Protein AF-A0A1W5XGT1-F1 (afdb_monomer_lite)

Secondary structure (DSSP, 8-state):
-----TTSTT--SS--B---TT-B--S-B-HHHHHHTHHHHHSTTS-TT---BHHHHHHH-TT-

Foldseek 3Di:
DAPCPVVQVVVPPDWDFDADPQQWRPHDTDPRVCVVCVCQQVFPQQDPVSTGGPCCCVPPGPVD

pLDDT: mean 83.29, std 13.96, range [32.09, 93.88]

Sequence (64 aa):
MAVRLGHLDSVTLSAAFVRNGRMDVVVATNPLARALHAPMFASDTTDRHGCANFARYHFLDPGG

Radius of gyration: 11.76 Å; chains: 1; bounding box: 24×19×33 Å

Structure (mmCIF, N/CA/C/O backbone):
data_AF-A0A1W5XGT1-F1
#
_entry.id   AF-A0A1W5XGT1-F1
#
loop_
_atom_site.group_PDB
_atom_site.id
_atom_site.type_symbol
_atom_site.label_atom_id
_atom_site.label_alt_id
_atom_site.label_comp_id
_atom_site.label_asym_id
_atom_site.label_entity_id
_atom_site.label_seq_id
_atom_site.pdbx_PDB_ins_code
_atom_site.Cartn_x
_atom_site.Cartn_y
_atom_site.Cartn_z
_atom_site.occupancy
_atom_site.B_iso_or_equiv
_atom_site.auth_seq_id
_atom_site.auth_comp_id
_atom_site.auth_asym_id
_atom_site.auth_atom_id
_atom_site.pdbx_PDB_model_num
ATOM 1 N N . MET A 1 1 ? 9.612 -8.118 15.020 1.00 32.09 1 MET A N 1
ATOM 2 C CA . MET A 1 1 ? 9.192 -7.029 15.926 1.00 32.09 1 MET A CA 1
ATOM 3 C C . MET A 1 1 ? 9.016 -5.771 15.083 1.00 32.09 1 MET A C 1
ATOM 5 O O . MET A 1 1 ? 10.011 -5.188 14.680 1.00 32.09 1 MET A O 1
ATOM 9 N N . ALA A 1 2 ? 7.781 -5.414 14.719 1.00 39.53 2 ALA A N 1
ATOM 10 C CA . ALA A 1 2 ? 7.502 -4.147 14.044 1.00 39.53 2 ALA A CA 1
ATOM 11 C C . ALA A 1 2 ? 7.374 -3.061 15.116 1.00 39.53 2 ALA A C 1
ATOM 13 O O . ALA A 1 2 ? 6.614 -3.228 16.070 1.00 39.53 2 ALA A O 1
ATOM 14 N N . VAL A 1 3 ? 8.146 -1.984 14.997 1.00 41.97 3 VAL A N 1
ATOM 15 C CA . VAL A 1 3 ? 8.029 -0.826 15.885 1.00 41.97 3 VAL A CA 1
ATOM 16 C C . VAL A 1 3 ? 6.657 -0.197 15.639 1.00 41.97 3 VAL A C 1
ATOM 18 O O . VAL A 1 3 ? 6.430 0.455 14.624 1.00 41.97 3 VAL A O 1
ATOM 21 N N . ARG A 1 4 ? 5.711 -0.430 16.553 1.00 54.50 4 ARG A N 1
ATOM 22 C CA . ARG A 1 4 ? 4.405 0.230 16.549 1.00 54.50 4 ARG A CA 1
ATOM 23 C C . ARG A 1 4 ? 4.594 1.658 17.054 1.00 54.50 4 ARG A C 1
ATOM 25 O O . ARG A 1 4 ? 4.508 1.918 18.250 1.00 54.50 4 ARG A O 1
ATOM 32 N N . LEU A 1 5 ? 4.901 2.587 16.151 1.00 56.25 5 LEU A N 1
ATOM 33 C CA . LEU A 1 5 ? 4.805 4.014 16.455 1.00 56.25 5 LEU A CA 1
ATOM 34 C C . LEU A 1 5 ? 3.320 4.342 16.668 1.00 56.25 5 LEU A C 1
ATOM 36 O O . LEU A 1 5 ? 2.598 4.589 15.704 1.00 56.25 5 LEU A O 1
ATOM 40 N N . GLY A 1 6 ? 2.864 4.343 17.927 1.00 61.00 6 GLY A N 1
ATOM 41 C CA . GLY A 1 6 ? 1.458 4.552 18.318 1.00 61.00 6 GLY A CA 1
ATOM 42 C C . GLY A 1 6 ? 0.827 5.879 17.864 1.00 61.00 6 GLY A C 1
ATOM 43 O O . GLY A 1 6 ? -0.359 6.096 18.078 1.00 61.00 6 GLY A O 1
ATOM 44 N N . HIS A 1 7 ? 1.589 6.754 17.202 1.00 68.12 7 HIS A N 1
ATOM 45 C CA . HIS A 1 7 ? 1.084 7.972 16.570 1.00 68.12 7 HIS A CA 1
ATOM 46 C C . HIS A 1 7 ? 0.207 7.715 15.339 1.00 68.12 7 HIS A C 1
ATOM 48 O O . HIS A 1 7 ? -0.722 8.476 15.114 1.00 68.12 7 HIS A O 1
ATOM 54 N N . LEU A 1 8 ? 0.465 6.680 14.529 1.00 79.38 8 LEU A N 1
ATOM 55 C CA . LEU A 1 8 ? -0.389 6.432 13.353 1.00 79.38 8 LEU A CA 1
ATOM 56 C C . LEU A 1 8 ? -1.708 5.744 13.717 1.00 79.38 8 LEU A C 1
ATOM 58 O O . LEU A 1 8 ? -2.687 5.889 12.991 1.00 79.38 8 LEU A O 1
ATOM 62 N N . ASP A 1 9 ? -1.745 5.023 14.839 1.00 72.31 9 ASP A N 1
ATOM 63 C CA . ASP A 1 9 ? -2.960 4.366 15.327 1.00 72.31 9 ASP A CA 1
ATOM 64 C C . ASP A 1 9 ? -4.005 5.374 15.852 1.00 72.31 9 ASP A C 1
ATOM 66 O O . ASP A 1 9 ? -5.183 5.033 15.926 1.00 72.31 9 ASP A O 1
ATOM 70 N N . SER A 1 10 ? -3.616 6.615 16.187 1.00 79.38 10 SER A N 1
ATOM 71 C CA . SER A 1 10 ? -4.569 7.669 16.582 1.00 79.38 10 SER A CA 1
ATOM 72 C C . SER A 1 10 ? -5.357 8.236 15.394 1.00 79.38 10 SER A C 1
ATOM 74 O O . SER A 1 10 ? -6.451 8.771 15.574 1.00 79.38 10 SER A O 1
ATOM 76 N N . VAL A 1 11 ? -4.842 8.075 14.171 1.00 83.50 11 VAL A N 1
ATOM 77 C CA . VAL A 1 11 ? -5.557 8.390 12.932 1.00 83.50 11 VAL A CA 1
ATOM 78 C C . VAL A 1 11 ? -6.410 7.179 12.563 1.00 83.50 11 VAL A C 1
ATOM 80 O O . VAL A 1 11 ? -5.975 6.273 11.851 1.00 83.50 11 VAL A O 1
ATOM 83 N N . THR A 1 12 ? -7.630 7.143 13.093 1.00 82.56 12 THR A N 1
ATOM 84 C CA . THR A 1 12 ? -8.511 5.967 13.006 1.00 82.56 12 THR A CA 1
ATOM 85 C C . THR A 1 12 ? -9.435 5.963 11.792 1.00 82.56 12 THR A C 1
ATOM 87 O O . THR A 1 12 ? -9.872 4.894 11.378 1.00 82.56 12 THR A O 1
ATOM 90 N N . LEU A 1 13 ? -9.727 7.127 11.204 1.00 88.25 13 LEU A N 1
ATOM 91 C CA . LEU A 1 13 ? -10.684 7.270 10.093 1.00 88.25 13 LEU A CA 1
ATOM 92 C C . LEU A 1 13 ? -10.025 7.542 8.731 1.00 88.25 13 LEU A C 1
ATOM 94 O O . LEU A 1 13 ? -10.726 7.715 7.739 1.00 88.25 13 LEU A O 1
ATOM 98 N N . SER A 1 14 ? -8.691 7.554 8.673 1.00 89.38 14 SER A N 1
ATOM 99 C CA . SER A 1 14 ? -7.932 7.824 7.446 1.00 89.38 14 SER A CA 1
ATOM 100 C C . SER A 1 14 ? -6.725 6.903 7.325 1.00 89.38 14 SER A C 1
ATOM 102 O O . SER A 1 14 ? -6.162 6.458 8.323 1.00 89.38 14 SER A O 1
ATOM 104 N N . ALA A 1 15 ? -6.287 6.642 6.096 1.00 90.56 15 ALA A N 1
ATOM 105 C CA . ALA A 1 15 ? -5.010 5.985 5.839 1.00 90.56 15 ALA A CA 1
ATOM 106 C C . ALA A 1 15 ? -3.843 6.905 6.239 1.00 90.56 15 ALA A C 1
ATOM 108 O O . ALA A 1 15 ? -3.808 8.069 5.843 1.00 90.56 15 ALA A O 1
ATOM 109 N N . ALA A 1 16 ? -2.878 6.381 6.999 1.00 90.81 16 ALA A N 1
ATOM 110 C CA . ALA A 1 16 ? -1.688 7.121 7.411 1.00 90.81 16 ALA A CA 1
ATOM 111 C C . ALA A 1 16 ? -0.414 6.266 7.314 1.00 90.81 16 ALA A C 1
ATOM 113 O O . ALA A 1 16 ? -0.414 5.076 7.645 1.00 90.81 16 ALA A O 1
ATOM 114 N N . PHE A 1 17 ? 0.687 6.879 6.873 1.00 89.75 17 PHE A N 1
ATOM 115 C CA . PHE A 1 17 ? 1.994 6.236 6.724 1.00 89.75 17 PHE A CA 1
ATOM 116 C C . PHE A 1 17 ? 3.140 7.252 6.794 1.00 89.75 17 PHE A C 1
ATO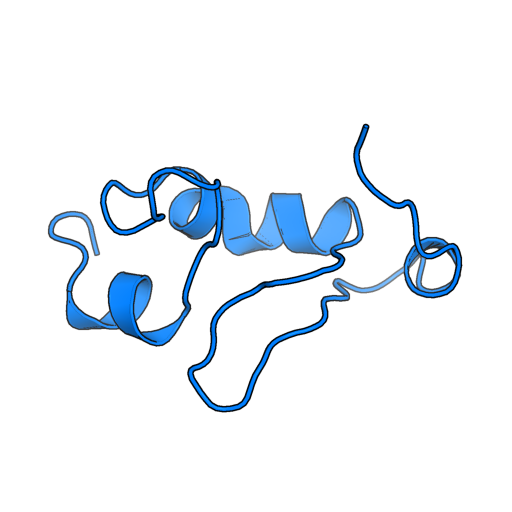M 118 O O . PHE A 1 17 ? 2.934 8.453 6.630 1.00 89.75 17 PHE A O 1
ATOM 125 N N . VAL A 1 18 ? 4.363 6.759 7.005 1.00 88.81 18 VAL A N 1
ATOM 126 C CA . VAL A 1 18 ? 5.599 7.557 6.982 1.00 88.81 18 VAL A CA 1
ATOM 127 C C . VAL A 1 18 ? 6.525 7.044 5.885 1.00 88.81 18 VAL A C 1
ATOM 129 O O . VAL A 1 18 ? 6.760 5.839 5.776 1.00 88.81 18 VAL A O 1
ATOM 132 N N . ARG A 1 19 ? 7.087 7.967 5.099 1.00 90.25 19 ARG A N 1
ATOM 133 C CA . ARG A 1 19 ? 8.012 7.667 3.999 1.00 90.25 19 ARG A CA 1
ATOM 134 C C . ARG A 1 19 ? 9.215 8.600 3.972 1.00 90.25 19 ARG A C 1
ATOM 136 O O . ARG A 1 19 ? 9.129 9.735 4.431 1.00 90.25 19 ARG A O 1
ATOM 143 N N . ASN A 1 20 ? 10.325 8.123 3.417 1.00 89.06 20 ASN A N 1
ATOM 144 C CA . ASN A 1 20 ? 11.518 8.941 3.194 1.00 89.06 20 ASN A CA 1
ATOM 145 C C . ASN A 1 20 ? 11.402 9.777 1.895 1.00 89.06 20 ASN A C 1
ATOM 147 O O . ASN A 1 20 ? 10.438 9.656 1.133 1.00 89.06 20 ASN A O 1
ATOM 151 N N . GLY A 1 21 ? 12.419 10.601 1.611 1.00 88.06 21 GLY A N 1
ATOM 152 C CA . GLY A 1 21 ? 12.482 11.412 0.384 1.00 88.06 21 GLY A CA 1
ATOM 153 C C . GLY A 1 21 ? 12.545 10.595 -0.914 1.00 88.06 21 GLY A C 1
ATOM 154 O O . GLY A 1 21 ? 12.140 11.076 -1.966 1.00 88.06 21 GLY A O 1
ATOM 155 N N . ARG A 1 22 ? 12.974 9.332 -0.837 1.00 89.88 22 ARG A N 1
ATOM 156 C CA . ARG A 1 22 ? 12.955 8.374 -1.951 1.00 89.88 22 ARG A CA 1
ATOM 157 C C . ARG A 1 22 ? 11.610 7.676 -2.144 1.00 89.88 22 ARG A C 1
ATOM 159 O O . ARG A 1 22 ? 11.489 6.855 -3.048 1.00 89.88 22 ARG A O 1
ATOM 166 N N . MET A 1 23 ? 10.606 8.006 -1.334 1.00 91.38 23 MET A N 1
ATOM 167 C CA . MET A 1 23 ? 9.266 7.414 -1.369 1.00 91.38 23 MET A CA 1
ATOM 168 C C . MET A 1 23 ? 9.165 5.991 -0.814 1.00 91.38 23 MET A C 1
ATOM 170 O O . MET A 1 23 ? 8.126 5.352 -0.977 1.00 91.38 23 MET A O 1
ATOM 174 N N . ASP A 1 24 ? 10.207 5.516 -0.135 1.00 90.69 24 ASP A N 1
ATOM 175 C CA . ASP A 1 24 ? 10.180 4.246 0.580 1.00 90.69 24 ASP A CA 1
ATOM 176 C C . ASP A 1 24 ? 9.299 4.397 1.834 1.00 90.69 24 ASP A C 1
ATOM 178 O O . ASP A 1 24 ? 9.442 5.374 2.577 1.00 90.69 24 ASP A O 1
ATOM 182 N N .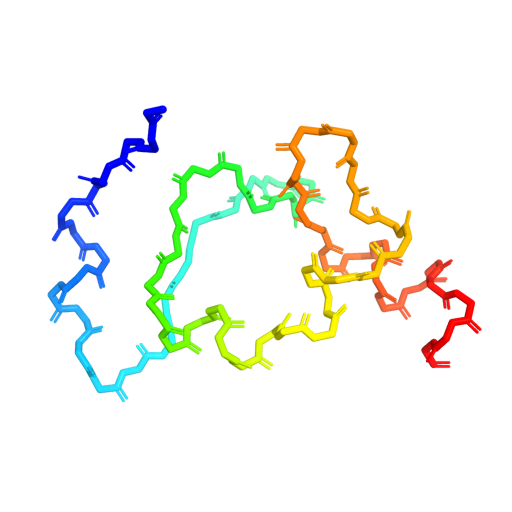 VAL A 1 25 ? 8.405 3.443 2.097 1.00 86.44 25 VAL A N 1
ATOM 183 C CA . VAL A 1 25 ? 7.595 3.373 3.324 1.00 86.44 25 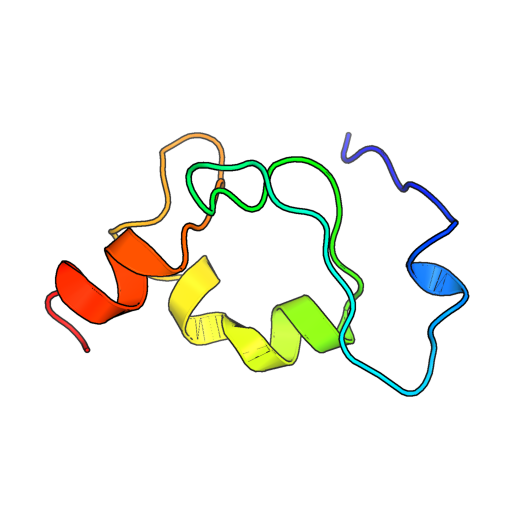VAL A CA 1
ATOM 184 C C . VAL A 1 25 ? 8.402 2.636 4.398 1.00 86.44 25 VAL A C 1
ATOM 186 O O . VAL A 1 25 ? 8.365 1.413 4.490 1.00 86.44 25 VAL A O 1
ATOM 189 N N . VAL A 1 26 ? 9.175 3.388 5.188 1.00 65.56 26 VAL A N 1
ATOM 190 C CA . VAL A 1 26 ? 10.319 2.835 5.947 1.00 65.56 26 VAL A CA 1
ATOM 191 C C . VAL A 1 26 ? 9.989 2.439 7.390 1.00 65.56 26 VAL A C 1
ATOM 193 O O . VAL A 1 26 ? 10.668 1.576 7.936 1.00 65.56 26 VAL A O 1
ATOM 196 N N . VAL A 1 27 ? 8.989 3.053 8.043 1.00 69.38 27 VAL A N 1
ATOM 197 C CA . VAL A 1 27 ? 8.882 2.936 9.518 1.00 69.38 27 VAL A CA 1
ATOM 198 C C . VAL A 1 27 ? 7.485 2.615 10.047 1.00 69.38 27 VAL A C 1
ATOM 200 O O . VAL A 1 27 ? 7.376 1.842 10.995 1.00 69.38 27 VAL A O 1
ATOM 203 N N . ALA A 1 28 ? 6.407 3.166 9.480 1.00 73.75 28 ALA A N 1
ATOM 204 C CA . ALA A 1 28 ? 5.069 2.927 10.021 1.00 73.75 28 ALA A CA 1
ATOM 205 C C . ALA A 1 28 ? 3.951 3.136 8.992 1.00 73.75 28 ALA A C 1
ATOM 207 O O . ALA A 1 28 ? 4.020 4.019 8.136 1.00 73.75 28 ALA A O 1
ATOM 208 N N . THR A 1 29 ? 2.900 2.332 9.138 1.00 87.56 29 THR A N 1
ATOM 209 C CA . THR A 1 29 ? 1.619 2.408 8.424 1.00 87.56 29 THR A CA 1
ATOM 210 C C . THR A 1 29 ? 0.512 2.029 9.399 1.00 87.56 29 THR A C 1
ATOM 212 O O . THR A 1 29 ? 0.706 1.072 10.154 1.00 87.56 29 THR A O 1
ATOM 215 N N . ASN A 1 30 ? -0.649 2.676 9.351 1.00 89.88 30 ASN A N 1
ATOM 216 C CA . ASN A 1 30 ? -1.837 2.126 10.008 1.00 89.88 30 ASN A CA 1
ATOM 217 C C . ASN A 1 30 ? -2.499 1.029 9.133 1.00 89.88 30 ASN A C 1
ATOM 219 O O . ASN A 1 30 ? -2.174 0.904 7.944 1.00 89.88 30 ASN A O 1
ATOM 223 N N . PRO A 1 31 ? -3.413 0.207 9.689 1.00 90.56 31 PRO A N 1
ATOM 224 C CA . PRO A 1 31 ? -4.085 -0.850 8.929 1.00 90.56 31 PRO A CA 1
ATOM 225 C C . PRO A 1 31 ? -4.839 -0.338 7.696 1.00 90.56 31 PRO A C 1
ATOM 227 O O . PRO A 1 31 ? -4.824 -0.997 6.661 1.00 90.56 31 PRO A O 1
ATOM 230 N N . LEU A 1 32 ? -5.434 0.859 7.772 1.00 91.06 32 LEU A N 1
ATOM 231 C CA . LEU A 1 32 ? -6.128 1.474 6.638 1.00 91.06 32 LEU A CA 1
ATOM 232 C C . LEU A 1 32 ? -5.174 1.781 5.476 1.00 91.06 32 LEU A C 1
ATOM 234 O O . LEU A 1 32 ? -5.501 1.475 4.335 1.00 91.06 32 LEU A O 1
ATOM 238 N N . ALA A 1 33 ? -3.977 2.313 5.739 1.00 91.44 33 ALA A N 1
ATOM 239 C CA . ALA A 1 33 ? -2.965 2.536 4.703 1.00 91.44 33 ALA A CA 1
ATOM 240 C C . ALA A 1 33 ? -2.457 1.228 4.089 1.00 91.44 33 ALA A C 1
ATOM 242 O O . ALA A 1 33 ? -2.221 1.167 2.883 1.00 91.44 33 ALA A O 1
ATOM 243 N N . ARG A 1 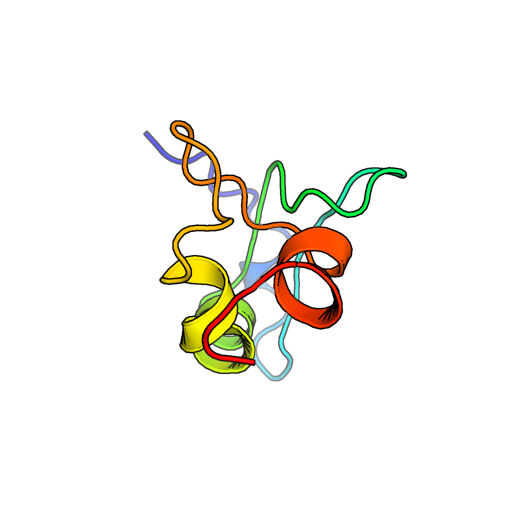34 ? -2.311 0.171 4.900 1.00 90.12 34 ARG A N 1
ATOM 244 C CA . ARG A 1 34 ? -1.957 -1.165 4.395 1.00 90.12 34 ARG A CA 1
ATOM 245 C C . ARG A 1 34 ? -3.041 -1.732 3.489 1.00 90.12 34 ARG A C 1
ATOM 247 O O . ARG A 1 34 ? -2.701 -2.270 2.445 1.00 90.12 34 ARG A O 1
ATOM 254 N N . ALA A 1 35 ? -4.310 -1.583 3.861 1.00 92.50 35 ALA A N 1
ATOM 255 C CA . ALA A 1 35 ? -5.432 -2.029 3.044 1.00 92.50 35 ALA A CA 1
ATOM 256 C C . ALA A 1 35 ? -5.541 -1.224 1.740 1.00 92.50 35 ALA A C 1
ATOM 258 O O . ALA A 1 35 ? -5.657 -1.807 0.666 1.00 92.50 35 ALA A O 1
ATOM 259 N N . LEU A 1 36 ? -5.436 0.106 1.822 1.00 92.88 36 LEU A N 1
ATOM 260 C CA . LEU A 1 36 ? -5.547 1.002 0.670 1.00 92.88 36 LEU A CA 1
ATOM 261 C C . LEU A 1 36 ? -4.463 0.743 -0.385 1.00 92.88 36 LEU A C 1
ATOM 263 O O . LEU A 1 36 ? -4.736 0.801 -1.579 1.00 92.88 36 LEU A O 1
ATOM 267 N N . HIS A 1 37 ? -3.240 0.445 0.052 1.00 92.00 37 HIS A N 1
ATOM 268 C CA . HIS A 1 37 ? -2.106 0.195 -0.837 1.00 92.00 37 HIS A CA 1
ATOM 269 C C . HIS A 1 37 ? -1.702 -1.284 -0.866 1.00 92.00 37 HIS A C 1
ATOM 271 O O . HIS A 1 37 ? -0.538 -1.597 -1.110 1.00 92.00 37 HIS A O 1
ATOM 277 N N . ALA A 1 38 ? -2.640 -2.204 -0.612 1.00 92.88 38 ALA A N 1
ATOM 278 C CA . ALA A 1 38 ? -2.346 -3.635 -0.538 1.00 92.88 38 ALA A CA 1
ATOM 279 C C . ALA A 1 38 ? -1.604 -4.179 -1.779 1.00 92.88 38 ALA A C 1
ATOM 281 O O . ALA A 1 38 ? -0.605 -4.871 -1.578 1.00 92.88 38 ALA A O 1
ATOM 282 N N . PRO A 1 39 ? -1.974 -3.816 -3.029 1.00 93.06 39 PRO A N 1
ATOM 283 C CA . PRO A 1 39 ? -1.228 -4.250 -4.213 1.00 93.06 39 PRO A CA 1
ATOM 284 C C . PRO A 1 39 ? 0.229 -3.778 -4.209 1.00 93.06 39 PRO A C 1
ATOM 286 O O . PRO A 1 39 ? 1.135 -4.558 -4.476 1.00 93.06 39 PRO A O 1
ATOM 289 N N . MET A 1 40 ? 0.477 -2.532 -3.798 1.00 92.50 40 MET A N 1
ATOM 290 C CA . MET A 1 40 ? 1.828 -1.979 -3.701 1.00 92.50 40 MET A CA 1
ATOM 291 C C . MET A 1 40 ? 2.690 -2.735 -2.687 1.00 92.50 40 MET A C 1
ATOM 293 O O . MET A 1 40 ? 3.873 -2.931 -2.927 1.00 92.50 40 MET A O 1
ATOM 297 N N . PHE A 1 41 ? 2.117 -3.164 -1.560 1.00 90.31 41 PHE A N 1
ATOM 298 C CA . PHE A 1 41 ? 2.842 -3.942 -0.551 1.00 90.31 41 PHE A CA 1
ATOM 299 C C . PHE A 1 41 ? 3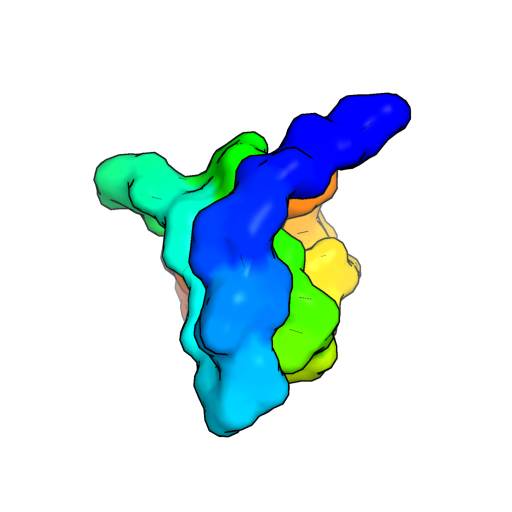.044 -5.416 -0.928 1.00 90.31 41 PHE A C 1
ATOM 301 O O . PHE A 1 41 ? 3.871 -6.078 -0.303 1.00 90.31 41 PHE A O 1
ATOM 308 N N . ALA A 1 42 ? 2.282 -5.924 -1.898 1.00 91.31 42 ALA A N 1
ATOM 309 C CA . ALA A 1 42 ? 2.390 -7.285 -2.420 1.00 91.31 42 ALA A CA 1
ATOM 310 C C . ALA A 1 42 ? 3.177 -7.366 -3.740 1.00 91.31 42 ALA A C 1
ATOM 312 O O . ALA A 1 42 ? 3.509 -8.461 -4.176 1.00 91.31 42 ALA A O 1
ATOM 313 N N . SER A 1 43 ? 3.460 -6.223 -4.365 1.00 91.62 43 SER A N 1
ATOM 314 C CA . SER A 1 43 ? 4.198 -6.112 -5.623 1.00 91.62 43 SER A CA 1
ATOM 315 C C . SER A 1 43 ? 5.632 -6.624 -5.493 1.00 91.62 43 SER A C 1
ATOM 317 O O . SER A 1 43 ? 6.303 -6.369 -4.486 1.00 91.62 43 SER A O 1
ATOM 319 N N . ASP A 1 44 ? 6.131 -7.227 -6.575 1.00 91.50 44 ASP A N 1
ATOM 320 C CA . ASP A 1 44 ? 7.517 -7.693 -6.729 1.00 91.50 44 ASP A CA 1
ATOM 321 C C . ASP A 1 44 ? 8.550 -6.557 -6.641 1.00 91.50 44 ASP A C 1
ATOM 323 O O . ASP A 1 44 ? 9.745 -6.788 -6.450 1.00 91.50 44 ASP A O 1
ATOM 327 N N . THR A 1 45 ? 8.101 -5.305 -6.756 1.00 92.00 45 THR A N 1
ATOM 328 C CA . THR A 1 45 ? 8.949 -4.121 -6.584 1.00 92.00 45 THR A CA 1
ATOM 329 C C . THR A 1 45 ? 9.174 -3.733 -5.118 1.00 92.00 45 THR A C 1
ATOM 331 O O . THR A 1 45 ? 10.017 -2.870 -4.823 1.00 92.00 45 THR A O 1
ATOM 334 N N . THR A 1 46 ? 8.451 -4.368 -4.189 1.00 90.88 46 THR A N 1
ATOM 335 C CA . THR A 1 46 ? 8.707 -4.273 -2.748 1.00 90.88 46 THR A CA 1
ATOM 336 C C . THR A 1 46 ? 10.049 -4.922 -2.444 1.00 90.88 46 THR A C 1
ATOM 338 O O . THR A 1 46 ? 10.312 -6.053 -2.844 1.00 90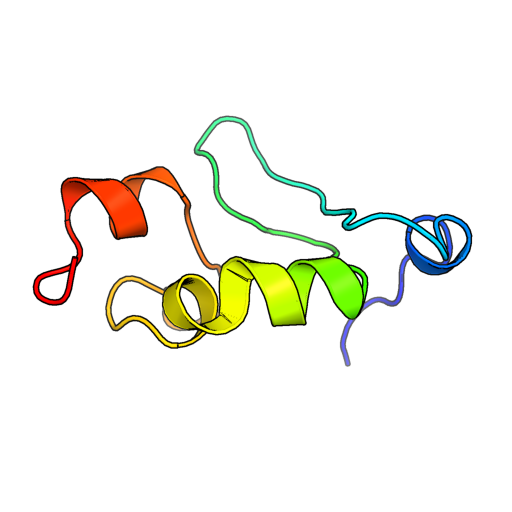.88 46 THR A O 1
ATOM 341 N N . ASP A 1 47 ? 10.933 -4.212 -1.739 1.00 86.50 47 ASP A N 1
ATOM 342 C CA . ASP A 1 47 ? 12.259 -4.768 -1.481 1.00 86.50 47 ASP A CA 1
ATOM 343 C C . ASP A 1 47 ? 12.230 -5.948 -0.491 1.00 86.50 47 ASP A C 1
ATOM 345 O O . ASP A 1 47 ? 11.252 -6.197 0.215 1.00 86.50 47 ASP A O 1
ATOM 349 N N . ARG A 1 48 ? 13.359 -6.659 -0.390 1.00 83.06 48 ARG A N 1
ATOM 350 C CA . ARG A 1 48 ? 13.534 -7.818 0.507 1.00 83.06 48 ARG A CA 1
ATOM 351 C C . ARG A 1 48 ? 13.284 -7.532 1.995 1.00 83.06 48 ARG A C 1
ATOM 353 O O . ARG A 1 48 ? 13.201 -8.468 2.784 1.00 83.06 48 ARG A O 1
ATOM 360 N N . HIS A 1 49 ? 13.244 -6.263 2.400 1.00 81.69 49 HIS A N 1
ATOM 361 C CA . HIS A 1 49 ? 12.966 -5.844 3.772 1.00 81.69 49 HIS A CA 1
ATOM 362 C C . HIS A 1 49 ? 11.486 -5.476 3.974 1.00 81.69 49 HIS A C 1
ATOM 364 O O . HIS A 1 49 ? 11.110 -5.034 5.059 1.00 81.69 49 HIS A O 1
ATOM 370 N N . GLY A 1 50 ? 10.639 -5.675 2.958 1.00 81.88 50 GLY A N 1
ATOM 371 C CA . GLY A 1 50 ? 9.225 -5.305 2.981 1.00 81.88 50 GLY A CA 1
ATOM 372 C C . GLY A 1 50 ? 8.998 -3.802 2.806 1.00 81.88 50 GLY A C 1
ATOM 373 O O . GLY A 1 50 ? 7.928 -3.298 3.163 1.00 81.88 50 GLY A O 1
ATOM 374 N N . CYS A 1 51 ? 10.001 -3.073 2.305 1.00 87.25 51 CYS A N 1
ATOM 375 C CA . CYS A 1 51 ? 9.926 -1.636 2.100 1.00 87.25 51 CYS A CA 1
ATOM 376 C C . CYS A 1 51 ? 9.263 -1.350 0.749 1.00 87.25 51 CYS A C 1
ATOM 378 O O . CYS A 1 51 ? 9.905 -1.348 -0.307 1.00 87.25 51 CYS A O 1
ATOM 380 N N . ALA A 1 52 ? 7.949 -1.142 0.786 1.00 91.19 52 ALA A N 1
ATOM 381 C CA . ALA A 1 52 ? 7.200 -0.737 -0.393 1.00 91.19 52 ALA A CA 1
ATOM 382 C C . ALA A 1 52 ? 7.557 0.699 -0.787 1.00 91.19 52 ALA A C 1
ATOM 384 O O . ALA A 1 52 ? 7.817 1.550 0.069 1.00 91.19 52 ALA A O 1
ATOM 385 N N . ASN A 1 53 ? 7.549 0.977 -2.087 1.00 93.88 53 ASN A N 1
ATOM 386 C CA . ASN A 1 53 ? 7.917 2.276 -2.630 1.00 93.88 53 ASN A CA 1
ATOM 387 C C . ASN A 1 53 ? 6.922 2.697 -3.713 1.00 93.88 53 ASN A C 1
ATOM 389 O O . ASN A 1 53 ? 6.730 1.987 -4.697 1.00 93.88 53 ASN A O 1
ATOM 393 N N . PHE A 1 54 ? 6.347 3.889 -3.557 1.00 92.25 54 PHE A N 1
ATOM 394 C CA . PHE A 1 54 ? 5.340 4.405 -4.488 1.00 92.25 54 PHE A CA 1
ATOM 395 C C . PHE A 1 54 ? 5.869 4.607 -5.914 1.00 92.25 54 PHE A C 1
ATOM 397 O O . PHE A 1 54 ? 5.146 4.326 -6.863 1.00 92.25 54 PHE A O 1
ATOM 404 N N . ALA A 1 55 ? 7.111 5.074 -6.094 1.00 92.81 55 ALA A N 1
ATOM 405 C CA . ALA A 1 55 ? 7.679 5.232 -7.438 1.00 92.81 55 ALA A CA 1
ATOM 406 C C . ALA A 1 55 ? 7.843 3.879 -8.109 1.00 92.81 55 ALA A C 1
ATOM 408 O O . ALA A 1 55 ? 7.465 3.715 -9.262 1.00 92.81 55 ALA A O 1
ATOM 409 N N . ARG A 1 56 ? 8.436 2.920 -7.395 1.00 93.81 56 ARG A N 1
ATOM 410 C CA . ARG A 1 56 ? 8.704 1.612 -7.988 1.00 93.81 56 ARG A CA 1
ATOM 411 C C . ARG A 1 56 ? 7.408 0.930 -8.382 1.00 93.81 56 ARG A C 1
ATOM 413 O O . ARG A 1 56 ? 7.320 0.451 -9.499 1.00 93.81 56 ARG A O 1
ATOM 420 N N . TYR A 1 57 ? 6.399 0.988 -7.521 1.00 93.81 57 TYR A N 1
ATOM 421 C CA . TYR A 1 57 ? 5.110 0.407 -7.845 1.00 93.81 57 TYR A CA 1
ATOM 422 C C . TYR A 1 57 ? 4.450 1.080 -9.051 1.00 93.81 57 TYR A C 1
ATOM 424 O O . TYR A 1 57 ? 4.082 0.411 -10.001 1.00 93.81 57 TYR A O 1
ATOM 432 N N . HIS A 1 58 ? 4.347 2.409 -9.072 1.00 91.94 58 HIS A N 1
ATOM 433 C CA . HIS A 1 58 ? 3.624 3.077 -10.158 1.00 91.94 58 HIS A CA 1
ATOM 434 C C . HIS A 1 58 ? 4.367 3.121 -11.495 1.00 91.94 58 HIS A C 1
ATOM 436 O O . HIS A 1 58 ? 3.723 3.280 -12.526 1.00 91.94 58 HIS A O 1
ATOM 442 N N . PHE A 1 59 ? 5.699 3.039 -11.493 1.00 92.38 59 PHE A N 1
ATOM 443 C CA . PHE A 1 59 ? 6.491 3.235 -12.711 1.00 92.38 59 PHE A CA 1
ATOM 444 C C . PHE A 1 59 ? 7.280 2.007 -13.154 1.00 92.38 59 PHE A C 1
ATOM 446 O O . PHE A 1 59 ? 7.709 1.968 -14.304 1.00 92.38 59 PHE A O 1
ATOM 453 N N . LEU A 1 60 ? 7.527 1.047 -12.262 1.00 91.81 60 LEU A N 1
ATOM 454 C CA . LEU A 1 60 ? 8.380 -0.112 -12.534 1.00 91.81 60 LEU A CA 1
ATOM 455 C C . LEU A 1 60 ? 7.677 -1.448 -12.278 1.00 91.81 60 LEU A C 1
ATOM 457 O O . LEU A 1 60 ? 8.257 -2.481 -12.610 1.00 91.81 60 LEU A O 1
ATOM 461 N N . ASP A 1 61 ? 6.484 -1.455 -11.673 1.00 90.00 61 ASP A N 1
ATOM 462 C CA . ASP A 1 61 ? 5.751 -2.698 -11.460 1.00 90.00 61 ASP A CA 1
ATOM 463 C C . ASP A 1 61 ? 5.204 -3.219 -12.792 1.00 90.00 61 ASP A C 1
ATOM 465 O O . ASP A 1 61 ? 4.502 -2.491 -13.494 1.00 90.00 61 ASP A O 1
ATOM 469 N N . PRO A 1 62 ? 5.511 -4.471 -13.160 1.00 82.12 62 PRO A N 1
ATOM 470 C CA . PRO A 1 62 ? 5.033 -5.051 -14.408 1.00 82.12 62 PRO A CA 1
ATOM 471 C C . PRO A 1 62 ? 3.540 -5.417 -14.374 1.00 82.12 62 PRO A C 1
ATOM 473 O O . PRO A 1 62 ? 2.987 -5.742 -15.422 1.00 82.12 62 PRO A O 1
ATOM 476 N N . GLY A 1 63 ? 2.902 -5.408 -13.197 1.00 78.25 63 GLY A N 1
ATOM 477 C CA . GLY A 1 63 ? 1.470 -5.643 -13.007 1.00 78.25 63 GLY A CA 1
ATOM 478 C C . GLY A 1 63 ? 0.637 -4.363 -12.854 1.00 78.25 63 GLY A C 1
ATOM 479 O O . GLY A 1 63 ? -0.551 -4.474 -12.538 1.00 78.25 63 GLY A O 1
ATOM 480 N N . GLY A 1 64 ? 1.253 -3.187 -13.041 1.00 59.25 64 GLY A N 1
ATOM 481 C CA . GLY A 1 64 ? 0.626 -1.861 -12.982 1.00 59.25 64 GLY A CA 1
ATOM 482 C C . GLY A 1 64 ? -0.165 -1.468 -14.224 1.00 59.25 64 GLY A C 1
ATOM 483 O O . GLY A 1 64 ? 0.215 -1.880 -15.343 1.00 59.25 64 GLY A O 1
#